Protein AF-A0A6A9T9P0-F1 (afdb_monomer_lite)

pLDDT: mean 90.87, std 14.27, range [50.38, 98.62]

Sequence (78 aa):
MLAAFTTLPLQFDAPLAGEIFLLGRLLFGGVLAFMGLNHFMNLDDMAGYAEFKGLPAPRFSVVASGLALALGGVGVAV

Structure (mmCIF, N/CA/C/O backbone):
data_AF-A0A6A9T9P0-F1
#
_entry.id   AF-A0A6A9T9P0-F1
#
loop_
_atom_site.group_PDB
_atom_site.id
_atom_site.type_symbol
_atom_site.label_atom_id
_atom_site.label_alt_id
_atom_site.label_comp_id
_atom_site.label_asym_id
_atom_site.label_entity_id
_atom_site.label_seq_id
_atom_site.pdbx_PDB_ins_code
_atom_site.Cartn_x
_atom_site.Cartn_y
_atom_site.Cartn_z
_atom_site.occupancy
_atom_site.B_iso_or_equiv
_atom_site.auth_seq_id
_atom_site.auth_comp_id
_atom_site.auth_asym_id
_atom_site.auth_atom_id
_atom_site.pdbx_PDB_model_num
ATOM 1 N N . MET A 1 1 ? -1.067 24.341 -22.084 1.00 50.38 1 MET A N 1
ATOM 2 C CA . MET A 1 1 ? 0.268 23.711 -22.192 1.00 50.38 1 MET A CA 1
ATOM 3 C C . MET A 1 1 ? 0.208 22.279 -21.634 1.00 50.38 1 MET A C 1
ATOM 5 O O . MET A 1 1 ? 0.880 21.977 -20.665 1.00 50.38 1 MET A O 1
ATOM 9 N N . LEU A 1 2 ? -0.649 21.410 -22.202 1.00 56.19 2 LEU A N 1
ATOM 10 C CA . LEU A 1 2 ? -0.888 20.030 -21.717 1.00 56.19 2 LEU A CA 1
ATOM 11 C C . LEU A 1 2 ? -0.395 18.934 -22.688 1.00 56.19 2 LEU A C 1
ATOM 13 O O . LEU A 1 2 ? -0.476 17.756 -22.367 1.00 56.19 2 LEU A O 1
ATOM 17 N N . ALA A 1 3 ? 0.129 19.306 -23.860 1.00 52.94 3 ALA A N 1
ATOM 18 C CA . ALA A 1 3 ? 0.484 18.364 -24.929 1.00 52.94 3 ALA A CA 1
ATOM 19 C C . ALA A 1 3 ? 1.815 17.610 -24.711 1.00 52.94 3 ALA A C 1
ATOM 21 O O . ALA A 1 3 ? 2.141 16.721 -25.486 1.00 52.94 3 ALA A O 1
ATOM 22 N N . ALA A 1 4 ? 2.593 17.955 -23.678 1.00 56.31 4 ALA A N 1
ATOM 23 C CA . ALA A 1 4 ? 3.932 17.392 -23.473 1.00 56.31 4 ALA A CA 1
ATOM 24 C C . ALA A 1 4 ? 3.935 16.023 -22.764 1.00 56.31 4 ALA A C 1
ATOM 26 O O . ALA A 1 4 ? 4.871 15.250 -22.938 1.00 56.31 4 ALA A O 1
ATOM 27 N N . PHE A 1 5 ? 2.896 15.691 -21.988 1.00 55.38 5 PHE A N 1
ATOM 28 C CA . PHE A 1 5 ? 2.846 14.415 -21.257 1.00 55.38 5 PHE A CA 1
ATOM 29 C C . PHE A 1 5 ? 2.475 13.229 -22.151 1.00 55.38 5 PHE A C 1
ATOM 31 O O . PHE A 1 5 ? 2.860 12.101 -21.867 1.00 55.38 5 PHE A O 1
ATOM 38 N N . THR A 1 6 ? 1.753 13.476 -23.245 1.00 58.50 6 THR A N 1
ATOM 39 C CA . THR A 1 6 ? 1.297 12.433 -24.176 1.00 58.50 6 THR A CA 1
ATOM 40 C C . THR A 1 6 ? 2.386 11.966 -25.138 1.00 58.50 6 THR A C 1
ATOM 42 O O . THR A 1 6 ? 2.208 10.957 -25.809 1.00 58.50 6 THR A O 1
ATOM 45 N N . THR A 1 7 ? 3.495 12.706 -25.235 1.00 57.06 7 THR A N 1
ATOM 46 C CA . THR A 1 7 ? 4.576 12.451 -26.196 1.00 57.06 7 THR A CA 1
ATOM 47 C C . THR A 1 7 ? 5.902 12.111 -25.534 1.00 57.06 7 THR A C 1
ATOM 49 O O . THR A 1 7 ? 6.895 12.025 -26.247 1.00 57.06 7 THR A O 1
ATOM 52 N N . LEU A 1 8 ? 5.967 11.948 -24.206 1.00 60.22 8 LEU A N 1
ATOM 53 C CA . LEU A 1 8 ? 7.139 11.316 -23.609 1.00 60.22 8 LEU A CA 1
ATOM 54 C C . LEU A 1 8 ? 7.065 9.832 -23.976 1.00 60.22 8 LEU A C 1
ATOM 56 O O . LEU A 1 8 ? 6.172 9.145 -23.471 1.00 60.22 8 LEU A O 1
ATOM 60 N N . PRO A 1 9 ? 7.964 9.305 -24.824 1.00 58.47 9 PRO A N 1
ATOM 61 C CA . PRO A 1 9 ? 8.118 7.874 -24.877 1.00 58.47 9 PRO A CA 1
ATOM 62 C C . PRO A 1 9 ? 8.651 7.473 -23.500 1.00 58.47 9 PRO A C 1
ATOM 64 O O . PRO A 1 9 ? 9.834 7.617 -23.205 1.00 58.47 9 PRO A O 1
ATOM 67 N N . LEU A 1 10 ? 7.787 6.922 -22.648 1.00 62.53 10 LEU A N 1
ATOM 68 C CA . LEU A 1 10 ? 8.190 5.966 -21.612 1.00 62.53 10 LEU A CA 1
ATOM 69 C C . LEU A 1 10 ? 8.658 4.664 -22.301 1.00 62.53 10 LEU A C 1
ATOM 71 O O . LEU A 1 10 ? 8.261 3.562 -21.943 1.00 62.53 10 LEU A O 1
ATOM 75 N N . GLN A 1 11 ? 9.458 4.807 -23.358 1.00 64.81 11 GLN A N 1
ATOM 76 C CA . GLN A 1 11 ? 10.060 3.742 -24.126 1.00 64.81 11 GLN A CA 1
ATOM 77 C C . GLN A 1 11 ? 11.528 3.744 -23.746 1.00 64.81 11 GLN A C 1
ATOM 79 O O . GLN A 1 11 ? 12.321 4.592 -24.153 1.00 64.81 11 GLN A O 1
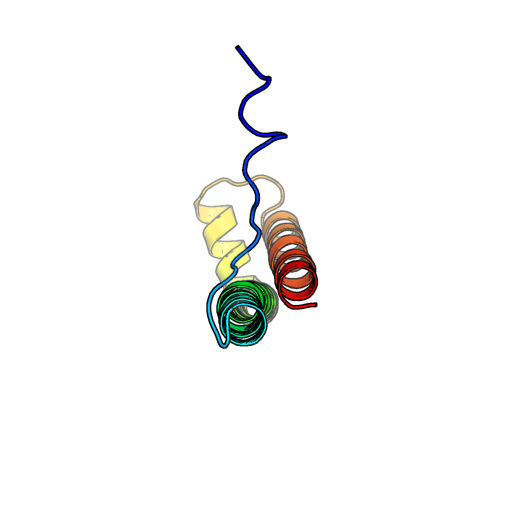ATOM 84 N N . PHE A 1 12 ? 11.853 2.815 -22.866 1.00 70.62 12 PHE A N 1
ATOM 85 C CA . PHE A 1 12 ? 13.213 2.555 -22.460 1.00 70.62 12 PHE A CA 1
ATOM 86 C C . PHE A 1 12 ? 13.854 1.688 -23.558 1.00 70.62 12 PHE A C 1
ATOM 88 O O . PHE A 1 12 ? 13.587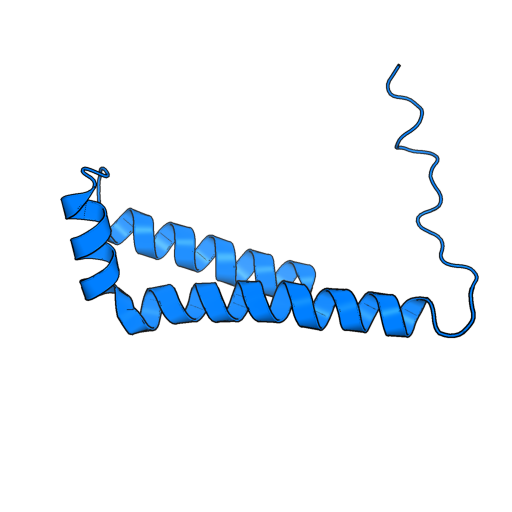 0.496 -23.635 1.00 70.62 12 PHE A O 1
ATOM 95 N N . ASP A 1 13 ? 14.671 2.290 -24.425 1.00 76.94 13 ASP A N 1
ATOM 96 C CA . ASP A 1 13 ? 15.360 1.602 -25.542 1.00 76.94 13 ASP A CA 1
ATOM 97 C C . ASP A 1 13 ? 16.716 0.982 -25.127 1.00 76.94 13 ASP A C 1
ATOM 99 O O . ASP A 1 13 ? 17.519 0.558 -25.958 1.00 76.94 13 ASP A O 1
ATOM 103 N N . ALA A 1 14 ? 17.002 0.934 -23.824 1.00 84.88 14 ALA A N 1
ATOM 104 C CA . ALA A 1 14 ? 18.215 0.321 -23.294 1.00 84.88 14 ALA A CA 1
ATOM 105 C C . ALA A 1 14 ? 18.089 -1.214 -23.220 1.00 84.88 14 ALA A C 1
ATOM 107 O O . ALA A 1 14 ? 16.995 -1.734 -22.984 1.00 84.88 14 ALA A O 1
ATOM 108 N N . PRO A 1 15 ? 19.200 -1.966 -23.326 1.00 91.38 15 PRO A N 1
ATOM 109 C CA . PRO A 1 15 ? 19.204 -3.377 -22.956 1.00 91.38 15 PRO A CA 1
ATOM 110 C C . PRO A 1 15 ? 18.657 -3.563 -21.534 1.00 91.38 15 PRO A C 1
ATOM 112 O O . PRO A 1 15 ? 18.995 -2.791 -20.637 1.00 91.38 15 PRO A O 1
ATOM 115 N N . LEU A 1 16 ? 17.833 -4.594 -21.331 1.00 92.44 16 LEU A N 1
ATOM 116 C CA . LEU A 1 16 ? 17.191 -4.943 -20.054 1.00 92.44 16 LEU A CA 1
ATOM 117 C C . LEU A 1 16 ? 16.154 -3.926 -19.532 1.00 92.44 16 LEU A C 1
ATOM 119 O O . LEU A 1 16 ? 15.714 -3.995 -18.383 1.00 92.44 16 LEU A O 1
ATOM 123 N N . ALA A 1 17 ? 15.756 -2.960 -20.357 1.00 90.62 17 ALA A N 1
ATOM 124 C CA . ALA A 1 17 ? 14.774 -1.944 -20.007 1.00 90.62 17 ALA A CA 1
ATOM 125 C C . ALA A 1 17 ? 13.460 -2.515 -19.441 1.00 90.62 17 ALA A C 1
ATOM 127 O O . ALA A 1 17 ? 12.959 -2.028 -18.425 1.00 90.62 17 ALA A O 1
ATOM 128 N N . GLY A 1 18 ? 12.909 -3.548 -20.085 1.00 90.69 18 GLY A N 1
ATOM 129 C CA . GLY A 1 18 ? 11.651 -4.170 -19.672 1.00 90.69 18 GLY A CA 1
ATOM 130 C C . GLY A 1 18 ? 11.783 -4.920 -18.349 1.00 90.69 18 GLY A C 1
ATOM 131 O O . GLY A 1 18 ? 10.916 -4.818 -17.484 1.00 90.69 18 GLY A O 1
ATOM 132 N N . GLU A 1 19 ? 12.896 -5.619 -18.159 1.00 94.69 19 GLU A N 1
ATOM 133 C CA . GLU A 1 19 ? 13.226 -6.386 -16.964 1.00 94.69 19 GLU A CA 1
ATOM 134 C C . GLU A 1 19 ? 13.425 -5.468 -15.756 1.00 94.69 19 GLU A C 1
ATOM 136 O O . GLU A 1 19 ? 12.878 -5.730 -14.685 1.00 94.69 19 GLU A O 1
ATOM 141 N N . ILE A 1 20 ? 14.155 -4.362 -15.925 1.00 94.12 20 ILE A N 1
ATOM 142 C CA . ILE A 1 20 ? 14.357 -3.358 -14.870 1.00 94.12 20 ILE A CA 1
ATOM 143 C C . ILE A 1 20 ? 13.034 -2.665 -14.537 1.00 94.12 20 ILE A C 1
ATOM 145 O O . ILE A 1 20 ? 12.730 -2.450 -13.362 1.00 94.12 20 ILE A O 1
ATOM 149 N N . PHE A 1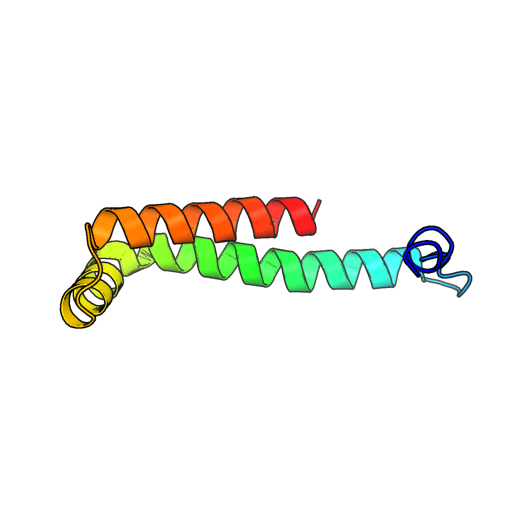 21 ? 12.224 -2.347 -15.549 1.00 93.06 21 PHE A N 1
ATOM 150 C CA . PHE A 1 21 ? 10.908 -1.757 -15.334 1.00 93.06 21 PHE A CA 1
ATOM 151 C C . PHE A 1 21 ? 9.981 -2.707 -14.564 1.00 93.06 21 PHE A C 1
ATOM 153 O O . PHE A 1 21 ? 9.367 -2.298 -13.577 1.00 93.06 21 PHE A O 1
ATOM 160 N N . LEU A 1 22 ? 9.935 -3.987 -14.946 1.00 94.75 22 LEU A N 1
ATOM 161 C CA . LEU A 1 22 ? 9.195 -5.020 -14.222 1.00 94.75 22 LEU A CA 1
ATOM 162 C C . LEU A 1 22 ? 9.695 -5.154 -12.781 1.00 94.75 22 LEU A C 1
ATOM 164 O O . LEU A 1 22 ? 8.886 -5.158 -11.858 1.00 94.75 22 LEU A O 1
ATOM 168 N N . LEU A 1 23 ? 11.010 -5.205 -12.562 1.00 97.25 23 LEU A N 1
ATOM 169 C CA . LEU A 1 23 ? 11.584 -5.276 -11.220 1.00 97.25 23 LEU A CA 1
ATOM 170 C C . LEU A 1 23 ? 11.164 -4.071 -10.367 1.00 97.25 23 LEU A C 1
ATOM 172 O O . LEU A 1 23 ? 10.758 -4.246 -9.220 1.00 97.25 23 LEU A O 1
ATOM 176 N N . GLY A 1 24 ? 11.193 -2.860 -10.928 1.00 97.06 24 GLY A N 1
ATOM 177 C CA . GLY A 1 24 ? 10.723 -1.652 -10.251 1.00 97.06 24 GLY A CA 1
ATOM 178 C C . GLY A 1 24 ? 9.250 -1.743 -9.845 1.00 97.06 24 GLY A C 1
ATOM 179 O O . GLY A 1 24 ? 8.905 -1.428 -8.705 1.00 97.06 24 GLY A O 1
ATOM 180 N N . ARG A 1 25 ? 8.389 -2.240 -10.741 1.00 97.69 25 ARG A N 1
ATOM 181 C CA . ARG A 1 25 ? 6.963 -2.475 -10.467 1.00 97.69 25 ARG A CA 1
ATOM 182 C C . ARG A 1 25 ? 6.746 -3.514 -9.374 1.00 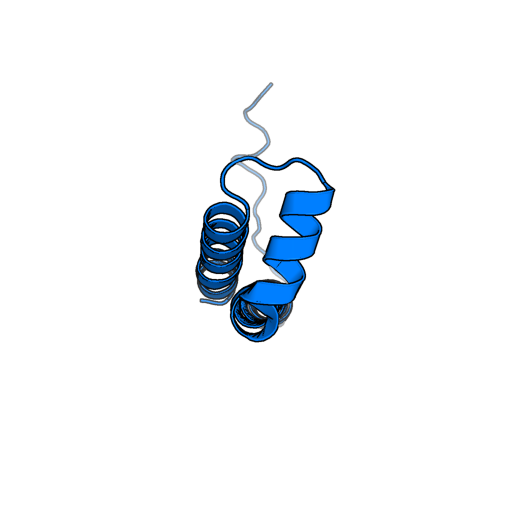97.69 25 ARG A C 1
ATOM 184 O O . ARG A 1 25 ? 5.954 -3.272 -8.468 1.00 97.69 25 ARG A O 1
ATOM 191 N N . LEU A 1 26 ? 7.459 -4.636 -9.429 1.00 98.56 26 LEU A N 1
ATOM 192 C CA . LEU A 1 26 ? 7.359 -5.701 -8.431 1.00 98.56 26 LEU A CA 1
ATOM 193 C C . LEU A 1 26 ? 7.813 -5.221 -7.051 1.00 98.56 26 LEU A C 1
ATOM 195 O O . LEU A 1 26 ? 7.141 -5.496 -6.062 1.00 98.56 26 LEU A O 1
ATOM 199 N N . LEU A 1 27 ? 8.912 -4.468 -6.977 1.00 98.56 27 LEU A N 1
ATOM 200 C CA . LEU A 1 27 ? 9.401 -3.906 -5.718 1.00 98.56 27 LEU A CA 1
ATOM 201 C C . LEU A 1 27 ? 8.425 -2.865 -5.160 1.00 98.56 27 LEU A C 1
ATOM 203 O O . LEU A 1 27 ? 8.004 -2.971 -4.010 1.00 98.56 27 LEU A O 1
ATOM 207 N N . PHE A 1 28 ? 8.027 -1.880 -5.965 1.00 98.44 28 PHE A N 1
ATOM 208 C CA . PHE A 1 28 ? 7.140 -0.810 -5.511 1.00 98.44 28 PHE A CA 1
ATOM 209 C C . PHE A 1 28 ? 5.729 -1.324 -5.195 1.00 98.44 28 PHE A C 1
ATOM 211 O O . PHE A 1 28 ? 5.214 -1.104 -4.098 1.00 98.44 28 PHE A O 1
ATOM 218 N N . GLY A 1 29 ? 5.120 -2.054 -6.129 1.00 98.62 29 GLY A N 1
ATOM 219 C CA . GLY A 1 29 ? 3.802 -2.659 -5.962 1.00 98.62 29 GLY A CA 1
ATOM 220 C C . GLY A 1 29 ? 3.777 -3.697 -4.841 1.00 98.62 29 GLY A C 1
ATOM 221 O O . GLY A 1 29 ? 2.848 -3.706 -4.035 1.00 98.62 29 GLY A O 1
ATOM 222 N N . GLY A 1 30 ? 4.834 -4.503 -4.709 1.00 98.56 30 GLY A N 1
ATOM 223 C CA . GLY A 1 30 ? 4.994 -5.460 -3.615 1.00 98.56 30 GLY A CA 1
ATOM 224 C C . GLY A 1 30 ? 5.042 -4.791 -2.241 1.00 98.56 30 GLY A C 1
ATOM 225 O O . GLY A 1 30 ? 4.361 -5.243 -1.322 1.00 98.56 30 GLY A O 1
ATOM 226 N N . VAL A 1 31 ? 5.769 -3.677 -2.099 1.00 98.50 31 VAL A N 1
ATOM 227 C CA . VAL A 1 31 ? 5.798 -2.896 -0.849 1.00 98.50 31 VAL A CA 1
ATOM 228 C C . VAL A 1 31 ? 4.419 -2.314 -0.529 1.00 98.50 31 VAL A C 1
ATOM 230 O O . VAL A 1 31 ? 3.968 -2.430 0.611 1.00 98.50 31 VAL A O 1
ATOM 233 N N . LEU A 1 32 ? 3.712 -1.743 -1.512 1.00 98.50 32 LEU A N 1
ATOM 234 C CA . LEU A 1 32 ? 2.339 -1.256 -1.312 1.00 98.50 32 LEU A CA 1
ATOM 235 C C . LEU A 1 32 ? 1.392 -2.383 -0.876 1.00 98.50 32 LEU A C 1
ATOM 237 O O . LEU A 1 32 ? 0.657 -2.226 0.101 1.00 98.50 32 LEU A O 1
ATOM 241 N N . ALA A 1 33 ? 1.452 -3.534 -1.549 1.00 98.50 33 ALA A N 1
ATOM 242 C CA . ALA A 1 33 ? 0.618 -4.684 -1.230 1.00 98.50 33 ALA A CA 1
ATOM 243 C C . ALA A 1 33 ? 0.900 -5.208 0.186 1.00 98.50 33 ALA A C 1
ATOM 245 O O . ALA A 1 33 ? -0.031 -5.457 0.954 1.00 98.50 33 ALA A O 1
ATOM 246 N N . PHE A 1 34 ? 2.177 -5.299 0.563 1.00 98.31 34 PHE A N 1
ATOM 247 C CA . PHE A 1 34 ? 2.594 -5.691 1.906 1.00 98.31 34 PHE A CA 1
ATOM 248 C C . PHE A 1 34 ? 2.096 -4.714 2.981 1.00 98.31 34 PHE A C 1
ATOM 250 O O . PHE A 1 34 ? 1.567 -5.147 4.003 1.00 98.31 34 PHE A O 1
ATOM 257 N N . MET A 1 35 ? 2.181 -3.400 2.749 1.00 98.12 35 MET A N 1
ATOM 258 C CA . MET A 1 35 ? 1.618 -2.400 3.669 1.00 98.12 35 MET A CA 1
ATOM 259 C C . MET A 1 35 ? 0.093 -2.516 3.810 1.00 98.12 35 MET A C 1
ATOM 261 O O . MET A 1 35 ? -0.436 -2.306 4.906 1.00 98.12 35 MET A O 1
ATOM 265 N N . GLY A 1 36 ? -0.611 -2.869 2.729 1.00 97.81 36 GLY A N 1
ATOM 266 C CA . GLY A 1 36 ? -2.044 -3.170 2.759 1.00 97.81 36 GLY A CA 1
ATOM 267 C C . GLY A 1 36 ? -2.363 -4.397 3.615 1.00 97.81 36 GLY A C 1
ATOM 268 O O . GLY A 1 36 ? -3.234 -4.338 4.478 1.00 97.81 36 GLY A O 1
ATOM 269 N N . LEU A 1 37 ? -1.602 -5.485 3.466 1.00 97.88 37 LEU A N 1
ATOM 270 C CA . LEU A 1 37 ? -1.732 -6.668 4.325 1.00 97.88 37 LEU A CA 1
ATOM 271 C C . LEU A 1 37 ? -1.449 -6.346 5.800 1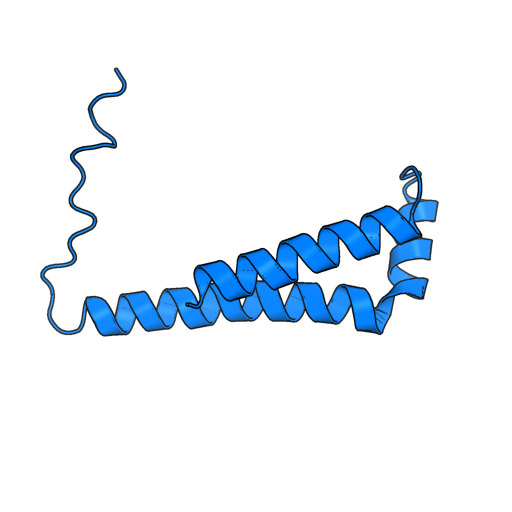.00 97.88 37 LEU A C 1
ATOM 273 O O . LEU A 1 37 ? -2.158 -6.826 6.686 1.00 97.88 37 LEU A O 1
ATOM 277 N N . ASN A 1 38 ? -0.457 -5.494 6.073 1.00 96.88 38 ASN A N 1
ATOM 278 C CA . ASN A 1 38 ? -0.111 -5.084 7.431 1.00 96.88 38 ASN A CA 1
ATOM 279 C C . ASN A 1 38 ? -1.233 -4.286 8.124 1.00 96.88 38 ASN A C 1
ATOM 281 O O . ASN A 1 38 ? -1.378 -4.401 9.341 1.00 96.88 38 ASN A O 1
ATOM 285 N N . HIS A 1 39 ? -2.057 -3.543 7.368 1.00 97.00 39 HIS A N 1
ATOM 286 C CA . HIS A 1 39 ? -3.267 -2.896 7.902 1.00 97.00 39 HIS A CA 1
ATOM 287 C C . HIS A 1 39 ? -4.271 -3.912 8.446 1.00 97.00 39 HIS A C 1
ATOM 289 O O . HIS A 1 39 ? -4.877 -3.680 9.487 1.00 97.00 39 HIS A O 1
ATOM 295 N N . PHE A 1 40 ? -4.451 -5.040 7.758 1.00 94.44 40 PHE A N 1
ATOM 296 C CA . PHE A 1 40 ? -5.389 -6.073 8.194 1.00 94.44 40 PHE A CA 1
ATOM 297 C C . PHE A 1 40 ? -4.841 -6.895 9.361 1.00 94.44 40 PHE A C 1
ATOM 299 O O . PHE A 1 40 ? -5.596 -7.238 10.266 1.00 94.44 40 PHE A O 1
ATOM 306 N N . MET A 1 41 ? -3.536 -7.182 9.364 1.00 97.81 41 MET A N 1
ATOM 307 C CA . MET A 1 41 ? -2.890 -7.928 10.450 1.00 97.81 41 MET A CA 1
ATOM 308 C C . MET A 1 41 ? -2.867 -7.158 11.777 1.00 97.81 41 MET A C 1
ATOM 310 O O . MET A 1 41 ? -2.930 -7.784 12.828 1.00 97.81 41 MET A O 1
ATOM 314 N N . ASN A 1 42 ? -2.830 -5.822 11.735 1.00 97.56 42 ASN A N 1
ATOM 315 C CA . ASN A 1 42 ? -2.793 -4.958 12.924 1.00 97.56 42 ASN A CA 1
ATOM 316 C C . ASN A 1 42 ? -4.038 -4.060 13.021 1.00 97.56 42 ASN A C 1
ATOM 318 O O . ASN A 1 42 ? -3.960 -2.904 13.438 1.00 97.56 42 ASN A O 1
ATOM 322 N N . LEU A 1 43 ? -5.189 -4.574 12.578 1.00 97.62 43 LEU A N 1
ATOM 323 C CA . LEU A 1 43 ? -6.400 -3.781 12.375 1.00 97.62 43 LEU A CA 1
ATOM 324 C C . LEU A 1 43 ? -6.858 -3.033 13.636 1.00 97.62 43 LEU A C 1
ATOM 326 O O . LEU A 1 43 ? -7.229 -1.864 13.542 1.00 97.62 43 LEU A O 1
ATOM 330 N N . ASP A 1 44 ? -6.848 -3.695 14.793 1.00 97.81 44 ASP A N 1
ATOM 331 C CA . ASP A 1 44 ? -7.338 -3.120 16.051 1.00 97.81 44 ASP A CA 1
ATOM 332 C C . ASP A 1 44 ? -6.426 -1.988 16.547 1.00 97.81 44 ASP A C 1
ATOM 334 O O . ASP A 1 44 ? -6.910 -0.894 16.841 1.00 97.81 44 ASP A O 1
ATOM 338 N N . ASP A 1 45 ? -5.109 -2.202 16.535 1.00 98.25 45 ASP A N 1
ATOM 339 C CA . ASP A 1 45 ? -4.119 -1.195 16.936 1.00 98.25 45 ASP A CA 1
ATOM 340 C C . ASP A 1 45 ? -4.171 0.041 16.030 1.00 98.25 45 ASP A C 1
ATOM 342 O O . ASP A 1 45 ? -4.178 1.185 16.495 1.00 98.25 45 ASP A O 1
ATOM 346 N N . MET A 1 46 ? -4.257 -0.172 14.714 1.00 97.94 46 MET A N 1
ATOM 347 C CA . MET A 1 46 ? -4.337 0.922 13.746 1.00 97.94 46 MET A CA 1
ATOM 348 C C . MET A 1 46 ? -5.677 1.657 13.825 1.00 97.94 46 MET A C 1
ATOM 350 O O . MET A 1 46 ? -5.705 2.879 13.672 1.00 97.94 46 MET A O 1
ATOM 354 N N . ALA A 1 47 ? -6.779 0.951 14.101 1.00 98.38 47 ALA A N 1
ATOM 355 C CA . ALA A 1 47 ? -8.077 1.576 14.339 1.00 98.38 47 ALA A CA 1
ATOM 356 C C . ALA A 1 47 ? -8.056 2.435 15.611 1.00 98.38 47 ALA A C 1
ATOM 358 O O . ALA A 1 47 ? -8.556 3.558 15.573 1.00 98.38 47 ALA A O 1
ATOM 359 N N . GLY A 1 48 ? -7.417 1.969 16.689 1.00 98.31 48 GLY A N 1
ATOM 360 C CA . GLY A 1 48 ? -7.219 2.751 17.912 1.00 98.31 48 GLY A CA 1
ATOM 361 C C . GLY A 1 48 ? -6.363 3.999 17.681 1.00 98.31 48 GLY A C 1
ATOM 362 O O . GLY A 1 48 ? -6.700 5.087 18.149 1.00 98.31 48 GLY A O 1
ATOM 363 N N . TYR A 1 49 ? -5.297 3.894 16.881 1.00 97.25 49 TYR A N 1
ATOM 364 C CA . TYR A 1 49 ? -4.515 5.063 16.469 1.00 97.25 49 TYR A CA 1
ATOM 365 C C . TYR A 1 49 ? -5.343 6.047 15.632 1.00 97.25 49 TYR A C 1
ATOM 367 O O . TYR A 1 49 ? -5.267 7.258 15.840 1.00 97.25 49 TYR A O 1
ATOM 375 N N . ALA A 1 50 ? -6.151 5.543 14.698 1.00 98.00 50 ALA A N 1
ATOM 376 C CA . ALA A 1 50 ? -7.020 6.370 13.871 1.00 98.00 50 ALA A CA 1
ATOM 377 C C . ALA A 1 50 ? -8.098 7.088 14.705 1.00 98.00 50 ALA A C 1
ATOM 379 O O . ALA A 1 50 ? -8.353 8.274 14.488 1.00 98.00 50 ALA A O 1
ATOM 380 N N . GLU A 1 51 ? -8.675 6.405 15.694 1.00 98.50 51 GLU A N 1
ATOM 381 C CA . GLU A 1 51 ? -9.611 6.983 16.661 1.00 98.50 51 GLU A CA 1
ATOM 382 C C . GLU A 1 51 ? -8.947 8.072 17.504 1.00 98.50 51 GLU A C 1
ATOM 384 O O . GLU A 1 51 ? -9.473 9.179 17.601 1.00 98.50 51 GLU A O 1
ATOM 389 N N . PHE A 1 52 ? -7.746 7.812 18.028 1.00 98.38 52 PHE A N 1
ATOM 390 C CA . PHE A 1 52 ? -6.949 8.809 18.745 1.00 98.38 52 PHE A CA 1
ATOM 391 C C . PHE A 1 52 ? -6.670 10.058 17.891 1.00 98.38 52 PHE A C 1
ATOM 393 O O . PHE A 1 52 ? -6.633 11.177 18.401 1.00 98.38 52 PHE A O 1
ATOM 400 N N . LYS A 1 53 ? -6.503 9.886 16.576 1.00 97.69 53 LYS A N 1
ATOM 401 C CA . LYS A 1 53 ? -6.349 10.984 15.610 1.00 97.69 53 LYS A CA 1
ATOM 402 C C . LYS A 1 53 ? -7.664 11.679 15.237 1.00 97.69 53 LYS A C 1
ATOM 404 O O . LYS A 1 53 ? -7.622 12.642 14.474 1.00 97.69 53 LYS A O 1
ATOM 409 N N . GLY A 1 54 ? -8.803 11.231 15.761 1.00 97.81 54 GLY A N 1
ATOM 410 C CA . GLY A 1 54 ? -10.117 11.822 15.510 1.00 97.81 54 GLY A CA 1
ATOM 411 C C . GLY A 1 54 ? -10.682 11.518 14.122 1.00 97.81 54 GLY A C 1
ATOM 412 O O . GLY A 1 54 ? -11.517 12.275 13.626 1.00 97.81 54 GLY A O 1
ATOM 413 N N . LEU A 1 55 ? -10.227 10.446 13.463 1.00 97.31 55 LEU A N 1
ATOM 414 C CA . LEU A 1 55 ? -10.774 10.044 12.168 1.00 97.31 55 LEU A CA 1
ATOM 415 C C . LEU A 1 55 ? -12.220 9.541 12.321 1.00 97.31 55 LEU A C 1
ATOM 417 O O . LEU A 1 55 ? -12.504 8.752 13.225 1.00 97.31 55 LEU A O 1
ATOM 421 N N . PRO A 1 56 ? -13.145 9.928 11.423 1.00 96.12 56 PRO A N 1
ATOM 422 C CA . PRO A 1 56 ? -14.472 9.331 11.394 1.00 96.12 56 PRO A CA 1
ATOM 423 C C . PRO A 1 56 ? -14.385 7.849 10.996 1.00 96.12 56 PRO A C 1
ATOM 425 O O . PRO A 1 56 ? -13.559 7.460 10.168 1.00 96.12 56 PRO A O 1
ATOM 428 N N . ALA A 1 57 ? -15.256 7.024 11.588 1.00 97.88 57 ALA A N 1
ATOM 429 C CA . ALA A 1 57 ? -15.332 5.574 11.365 1.00 97.88 57 ALA A CA 1
ATOM 430 C C . ALA A 1 57 ? -13.946 4.870 11.332 1.00 97.88 57 ALA A C 1
ATOM 432 O O . ALA A 1 57 ? -13.579 4.290 10.305 1.00 97.88 57 ALA A O 1
ATOM 433 N N . PRO A 1 58 ? -13.166 4.888 12.434 1.00 98.06 58 PRO A N 1
ATOM 434 C CA . PRO A 1 58 ? -11.741 4.527 12.439 1.00 98.06 58 PRO A CA 1
ATOM 435 C C . PRO A 1 58 ? -11.433 3.159 11.823 1.00 98.06 58 PRO A C 1
ATOM 437 O O . PRO A 1 58 ? -10.618 3.047 10.909 1.00 98.06 58 PRO A O 1
ATOM 440 N N . ARG A 1 59 ? -12.147 2.116 12.264 1.00 97.94 59 ARG A N 1
ATOM 441 C CA . ARG A 1 59 ? -11.959 0.748 11.765 1.00 97.94 59 ARG A CA 1
ATOM 442 C C . ARG A 1 59 ? -12.253 0.633 10.270 1.00 97.94 59 ARG A C 1
ATOM 444 O O . ARG A 1 59 ? -11.487 0.003 9.550 1.00 97.94 59 ARG A O 1
ATOM 451 N N . PHE A 1 60 ? -13.339 1.250 9.799 1.00 98.06 60 PHE A N 1
ATOM 452 C CA . PHE A 1 60 ? -13.679 1.250 8.375 1.00 98.06 60 PHE A CA 1
ATOM 453 C C . PHE A 1 60 ? -12.597 1.956 7.554 1.00 98.06 60 PHE A C 1
ATOM 455 O O . PHE A 1 60 ? -12.178 1.427 6.530 1.00 98.06 60 PHE A O 1
ATOM 462 N N . SER A 1 61 ? -12.100 3.097 8.036 1.00 97.31 61 SER A N 1
ATOM 463 C CA . SER A 1 61 ? -11.030 3.855 7.384 1.00 97.31 61 SER A CA 1
ATOM 464 C C . SER A 1 61 ? -9.753 3.025 7.210 1.00 97.31 61 SER A C 1
ATOM 466 O O . SER A 1 61 ? -9.189 3.020 6.120 1.00 97.31 61 SER A O 1
ATOM 468 N N . VAL A 1 62 ? -9.349 2.259 8.231 1.00 98.06 62 VAL A N 1
ATOM 469 C CA . VAL A 1 62 ? -8.187 1.347 8.172 1.00 98.06 62 VAL A CA 1
ATOM 470 C C . VAL A 1 62 ? -8.422 0.187 7.19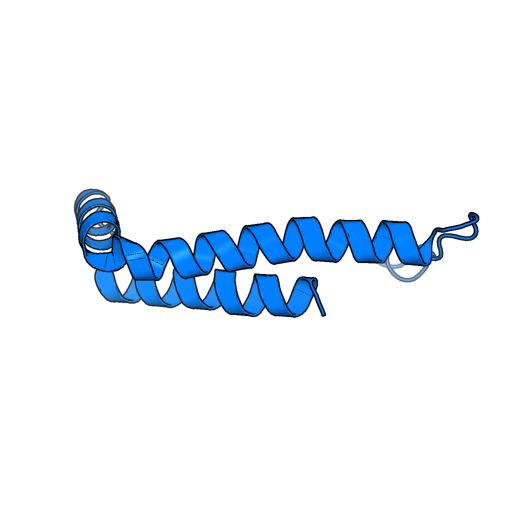6 1.00 98.06 62 VAL A C 1
ATOM 472 O O . VAL A 1 62 ? -7.534 -0.146 6.414 1.00 98.06 62 VAL A O 1
ATOM 475 N N . VAL A 1 63 ? -9.616 -0.421 7.187 1.00 98.31 63 VAL A N 1
ATOM 476 C CA . VAL A 1 63 ? -9.945 -1.480 6.212 1.00 98.31 63 VAL A CA 1
ATOM 477 C C . VAL A 1 63 ? -9.910 -0.931 4.785 1.00 98.31 63 VAL A C 1
ATOM 479 O O . VAL A 1 63 ? -9.325 -1.550 3.897 1.00 98.31 63 VAL A O 1
ATOM 482 N N . ALA A 1 64 ? -10.523 0.230 4.557 1.00 98.25 64 ALA A N 1
ATOM 483 C CA . ALA A 1 64 ? -10.602 0.850 3.243 1.00 98.25 64 ALA A CA 1
ATOM 484 C C . ALA A 1 64 ? -9.213 1.249 2.717 1.00 98.25 64 ALA A C 1
ATOM 486 O O . ALA A 1 64 ? -8.896 0.956 1.563 1.00 98.25 64 ALA A O 1
ATOM 487 N N . SER A 1 65 ? -8.359 1.854 3.553 1.00 97.69 65 SER A N 1
ATOM 488 C CA . SER A 1 65 ? -6.980 2.185 3.172 1.00 97.69 65 SER A CA 1
ATOM 489 C C . SER A 1 65 ? -6.132 0.935 2.949 1.00 97.69 65 SER A C 1
ATOM 491 O O . SER A 1 65 ? -5.382 0.881 1.976 1.00 97.69 65 SER A O 1
ATOM 493 N N . GLY A 1 66 ? -6.291 -0.097 3.783 1.00 98.06 66 GLY A N 1
ATOM 494 C CA . GLY A 1 66 ? -5.644 -1.395 3.596 1.00 98.06 66 GLY A CA 1
ATOM 495 C C . GLY A 1 66 ? -6.008 -2.033 2.254 1.00 98.06 66 GLY A C 1
ATOM 496 O O . GLY A 1 66 ? -5.125 -2.488 1.527 1.00 98.06 66 GLY A O 1
ATOM 497 N N . LEU A 1 67 ? -7.290 -1.992 1.872 1.00 98.56 67 LEU A N 1
ATOM 498 C CA . LEU A 1 67 ? -7.767 -2.511 0.588 1.00 98.56 67 LEU A CA 1
ATOM 499 C C . LEU A 1 67 ? -7.216 -1.703 -0.590 1.00 98.56 67 LEU A C 1
ATOM 501 O O . LEU A 1 67 ? -6.762 -2.290 -1.571 1.00 98.56 67 LEU A O 1
ATOM 505 N N . ALA A 1 68 ? -7.213 -0.372 -0.487 1.00 98.56 68 ALA A N 1
ATOM 506 C CA . ALA A 1 68 ? -6.649 0.500 -1.513 1.00 98.56 68 ALA A CA 1
ATOM 507 C C . ALA A 1 68 ? -5.150 0.230 -1.730 1.00 98.56 68 ALA A C 1
ATOM 509 O O . ALA A 1 68 ? -4.708 0.122 -2.873 1.00 98.56 68 ALA A O 1
ATOM 510 N N . LEU A 1 69 ? -4.382 0.059 -0.650 1.00 98.56 69 LEU A N 1
ATOM 511 C CA . LEU A 1 69 ? -2.961 -0.293 -0.710 1.00 98.56 69 LEU A CA 1
ATOM 512 C C . LEU A 1 69 ? -2.738 -1.690 -1.299 1.00 98.56 69 LEU A C 1
ATOM 514 O O . LEU A 1 69 ? -1.878 -1.852 -2.161 1.00 98.56 69 LEU A O 1
ATOM 518 N N . ALA A 1 70 ? -3.524 -2.684 -0.879 1.00 98.38 70 ALA A N 1
ATOM 519 C CA . ALA A 1 70 ? -3.414 -4.055 -1.368 1.00 98.38 70 ALA A CA 1
ATOM 520 C C . ALA A 1 70 ? -3.719 -4.150 -2.869 1.00 98.38 70 ALA A C 1
ATOM 522 O O . ALA A 1 70 ? -2.888 -4.624 -3.643 1.00 98.38 70 ALA A O 1
ATOM 523 N N . LEU A 1 71 ? -4.886 -3.655 -3.293 1.00 98.50 71 LEU A N 1
ATOM 524 C CA . LEU A 1 71 ? -5.308 -3.698 -4.694 1.00 98.50 71 LEU A CA 1
ATOM 525 C C . LEU A 1 71 ? -4.439 -2.802 -5.577 1.00 98.50 71 LEU A C 1
ATOM 527 O O . LEU A 1 71 ? -4.061 -3.215 -6.669 1.00 98.50 71 LEU A O 1
ATOM 531 N N . GLY A 1 72 ? -4.089 -1.604 -5.103 1.00 98.44 72 GLY A N 1
ATOM 532 C CA . GLY A 1 72 ? -3.191 -0.699 -5.817 1.00 98.44 72 GLY A CA 1
ATOM 533 C C . GLY A 1 72 ? -1.790 -1.287 -5.965 1.00 98.44 72 GLY A C 1
ATOM 534 O O . GLY A 1 72 ? -1.222 -1.247 -7.051 1.00 98.44 72 GLY A O 1
ATOM 535 N N . GLY A 1 73 ? -1.253 -1.898 -4.909 1.00 98.50 73 GLY A N 1
ATOM 536 C CA . GLY A 1 73 ? 0.045 -2.562 -4.940 1.00 98.50 73 GLY A CA 1
ATOM 537 C C . GLY A 1 73 ? 0.087 -3.737 -5.910 1.00 98.50 73 GLY A C 1
ATOM 538 O O . GLY A 1 73 ? 0.980 -3.795 -6.755 1.00 98.50 73 GLY A O 1
ATOM 539 N N . VAL A 1 74 ? -0.914 -4.624 -5.860 1.00 98.50 74 VAL A N 1
ATOM 540 C CA . VAL A 1 74 ? -1.039 -5.721 -6.833 1.00 98.50 74 VAL A CA 1
ATOM 541 C C . VAL A 1 74 ? -1.188 -5.164 -8.245 1.00 98.50 74 VAL A C 1
ATOM 543 O O . VAL A 1 74 ? -0.442 -5.581 -9.120 1.00 98.50 74 VAL A O 1
ATOM 546 N N . GLY A 1 75 ? -2.066 -4.183 -8.463 1.00 98.38 75 GLY A N 1
ATOM 547 C CA . GLY A 1 75 ? -2.279 -3.577 -9.780 1.00 98.38 75 GLY A CA 1
ATOM 548 C C . GLY A 1 75 ? -1.037 -2.896 -10.359 1.00 98.38 75 GLY A C 1
ATOM 549 O O . GLY A 1 75 ? -0.852 -2.889 -11.570 1.00 98.38 75 GLY A O 1
ATOM 550 N N . VAL A 1 76 ? -0.148 -2.352 -9.523 1.00 98.06 76 VAL A N 1
ATOM 551 C CA . VAL A 1 76 ? 1.148 -1.859 -10.007 1.00 98.06 76 VAL A CA 1
ATOM 552 C C . VAL A 1 76 ? 2.096 -3.010 -10.319 1.00 98.06 76 VAL A C 1
ATOM 554 O O . VAL A 1 76 ? 2.855 -2.888 -11.274 1.00 98.06 76 VAL A O 1
ATOM 557 N N . ALA A 1 77 ? 2.063 -4.106 -9.564 1.00 98.00 77 ALA A N 1
ATOM 558 C CA . ALA A 1 77 ? 2.968 -5.238 -9.742 1.00 98.00 77 ALA A CA 1
ATOM 559 C C . ALA A 1 77 ? 2.667 -6.091 -10.992 1.00 98.00 77 ALA A C 1
ATOM 561 O O . ALA A 1 77 ? 3.615 -6.620 -11.574 1.00 98.00 77 ALA A O 1
ATOM 562 N N . VAL A 1 78 ? 1.395 -6.221 -11.401 1.00 93.56 78 VAL A N 1
ATOM 563 C CA . VAL A 1 78 ? 0.959 -7.013 -12.577 1.00 93.56 78 VAL A CA 1
ATOM 564 C C . VAL A 1 78 ? 0.720 -6.145 -13.803 1.00 93.56 78 VAL A C 1
ATOM 566 O O . VAL A 1 78 ? 1.441 -6.295 -14.813 1.00 93.56 78 VAL A O 1
#

Radius of gyration: 17.72 Å; chains: 1; bounding box: 34×32×45 Å

Secondary structure (DSSP, 8-state):
--TTSTT------STTHHHHHHHHHHHHHHHHHHHHHHHHHTHHHHHHHHHHTT-SSHHHHHHHHHHHHHHHHHHHH-

Foldseek 3Di:
DPPVVVPPPPDDPDVCSVVVQLVVLQVQLVVLLVVLVVLVVCLVVQLVVQVVVVHPPSSVVSNVSSVCSNVSSVVSND